Protein AF-A0A520G5L6-F1 (afdb_monomer_lite)

pLDDT: mean 81.95, std 19.28, range [37.88, 97.56]

Sequence (69 aa):
PARVGDATAGLLALQRDGTAASPVPRPITGDVAERSYQRYLKSFEQPIPERFGFSTAGGGGGSQGGAGR

Foldseek 3Di:
DDDPCPVVVVVVVCVVVCPPPDPDDDDQDPVNVVVVVVVVVVVVVDDDDPDDDDPPDPDDDDDDDDDDD

Secondary structure (DSSP, 8-state):
-PPTTHHHHHHHHHHHH-TTS-SS-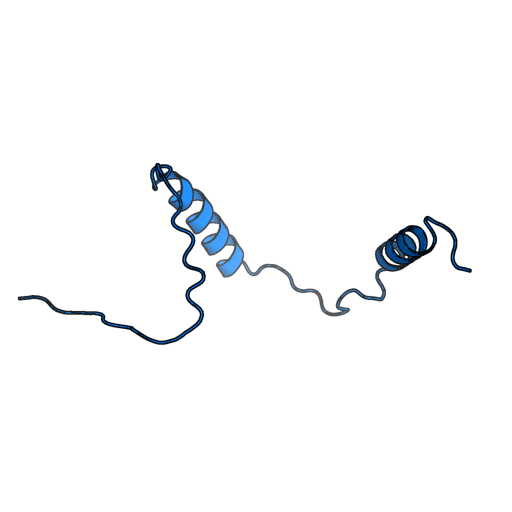-PPPHHHHHHHHHHHHHHTTSPPPS--------S----------

Radius of gyration: 22.39 Å; chains: 1; bounding box: 67×36×41 Å

Structure (mmCIF, N/CA/C/O backbone):
data_AF-A0A520G5L6-F1
#
_entry.id   AF-A0A520G5L6-F1
#
loop_
_atom_site.group_PDB
_atom_site.id
_atom_site.type_symbol
_atom_site.label_atom_id
_atom_site.label_alt_id
_atom_site.label_comp_id
_atom_site.label_asym_id
_atom_site.label_entity_id
_atom_site.label_seq_id
_atom_site.pdbx_PDB_ins_code
_atom_site.Cartn_x
_atom_site.Cartn_y
_atom_site.Cartn_z
_atom_site.occupancy
_atom_site.B_iso_or_equiv
_atom_site.auth_seq_id
_atom_site.auth_comp_id
_atom_site.auth_asym_id
_atom_site.auth_atom_id
_atom_site.pdbx_PDB_model_num
ATOM 1 N N . PRO A 1 1 ? 25.271 -22.639 -11.975 1.00 81.06 1 PRO A N 1
ATOM 2 C CA . PRO A 1 1 ? 24.292 -22.634 -10.857 1.00 81.06 1 PRO A CA 1
ATOM 3 C C . PRO A 1 1 ? 23.934 -21.181 -10.522 1.00 81.06 1 PRO A C 1
ATOM 5 O O . PRO A 1 1 ? 24.833 -20.344 -10.587 1.00 81.06 1 PRO A O 1
ATOM 8 N N . ALA A 1 2 ? 22.668 -20.874 -10.220 1.00 81.12 2 ALA A N 1
ATOM 9 C CA . ALA A 1 2 ? 22.288 -19.537 -9.747 1.00 81.12 2 ALA A CA 1
ATOM 10 C C . ALA A 1 2 ? 22.926 -19.268 -8.373 1.00 81.12 2 ALA A C 1
ATOM 12 O O . ALA A 1 2 ? 23.017 -20.182 -7.548 1.00 81.12 2 ALA A O 1
ATOM 13 N N . ARG A 1 3 ? 23.407 -18.043 -8.142 1.00 94.69 3 ARG A N 1
ATOM 14 C CA . ARG A 1 3 ? 24.018 -17.636 -6.872 1.00 94.69 3 ARG A CA 1
ATOM 15 C C . ARG A 1 3 ? 22.932 -17.202 -5.897 1.00 94.69 3 ARG A C 1
ATOM 17 O O . ARG A 1 3 ? 21.851 -16.751 -6.281 1.00 94.69 3 ARG A O 1
ATOM 24 N N . VAL A 1 4 ? 23.238 -17.308 -4.608 1.00 95.62 4 VAL A N 1
ATOM 25 C CA . VAL A 1 4 ? 22.392 -16.723 -3.564 1.00 95.62 4 VAL A CA 1
ATOM 26 C C . VAL A 1 4 ? 22.273 -15.217 -3.825 1.00 95.62 4 VAL A C 1
ATOM 28 O O . VAL A 1 4 ? 23.284 -14.538 -3.974 1.00 95.62 4 VAL A O 1
ATOM 31 N N . GLY A 1 5 ? 21.039 -14.712 -3.893 1.00 96.25 5 GLY A N 1
ATOM 32 C CA . GLY A 1 5 ? 20.741 -13.293 -4.117 1.00 96.25 5 GLY A CA 1
ATOM 33 C C . GLY A 1 5 ? 20.334 -12.922 -5.546 1.00 96.25 5 GLY A C 1
ATOM 34 O O . GLY A 1 5 ? 19.695 -11.885 -5.713 1.00 96.25 5 GLY A O 1
ATOM 35 N N . ASP A 1 6 ? 20.589 -13.772 -6.548 1.00 97.38 6 ASP A N 1
ATOM 36 C CA . ASP A 1 6 ? 20.238 -13.478 -7.950 1.00 97.38 6 ASP A CA 1
ATOM 37 C C . ASP A 1 6 ? 18.722 -13.259 -8.124 1.00 97.38 6 ASP A C 1
ATOM 39 O O . ASP A 1 6 ? 18.288 -12.319 -8.788 1.00 97.38 6 ASP A O 1
ATOM 43 N N . ALA A 1 7 ? 17.903 -14.080 -7.457 1.00 96.31 7 ALA A N 1
ATOM 44 C CA . ALA A 1 7 ? 16.446 -13.943 -7.478 1.00 96.31 7 ALA A CA 1
ATOM 45 C C . ALA A 1 7 ? 15.975 -12.628 -6.831 1.00 96.31 7 ALA A C 1
ATOM 47 O O . ALA A 1 7 ? 15.131 -11.929 -7.389 1.00 96.31 7 ALA A O 1
ATOM 48 N N . THR A 1 8 ? 16.546 -12.259 -5.681 1.00 96.50 8 THR A N 1
ATOM 49 C CA . THR A 1 8 ? 16.212 -11.010 -4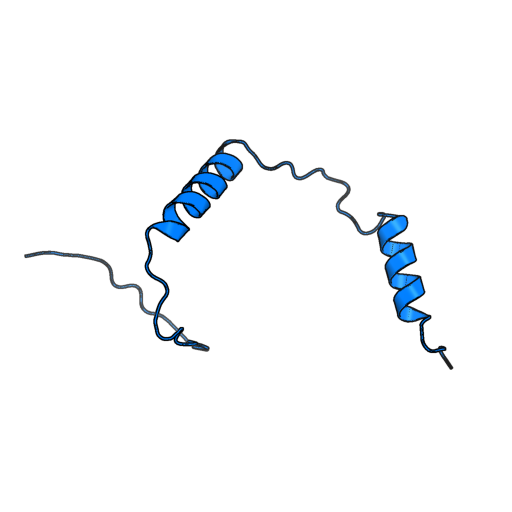.982 1.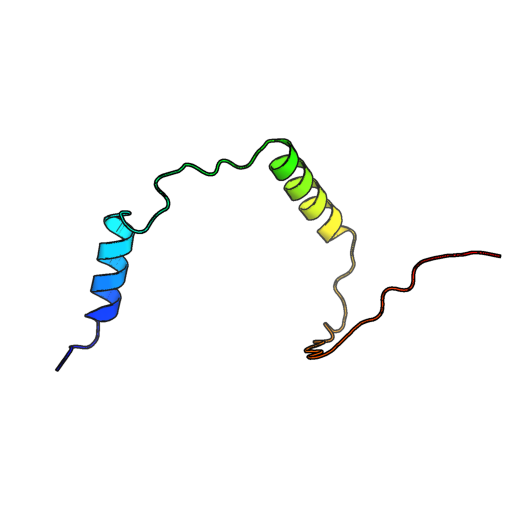00 96.50 8 THR A CA 1
ATOM 50 C C . THR A 1 8 ? 16.595 -9.794 -5.818 1.00 96.50 8 THR A C 1
ATOM 52 O O . THR A 1 8 ? 15.789 -8.879 -5.971 1.00 96.50 8 THR A O 1
ATOM 55 N N . ALA A 1 9 ? 17.798 -9.795 -6.399 1.00 96.62 9 ALA A N 1
ATOM 56 C CA . ALA A 1 9 ? 18.255 -8.728 -7.282 1.00 96.62 9 ALA A CA 1
ATOM 57 C C . ALA A 1 9 ? 17.341 -8.583 -8.510 1.00 96.62 9 ALA A C 1
ATOM 59 O O . ALA A 1 9 ? 16.968 -7.466 -8.865 1.00 96.62 9 ALA A O 1
ATOM 60 N N . GLY A 1 10 ? 16.913 -9.702 -9.103 1.00 95.88 10 GLY A N 1
ATOM 61 C CA . GLY A 1 10 ? 15.952 -9.711 -10.208 1.00 95.88 1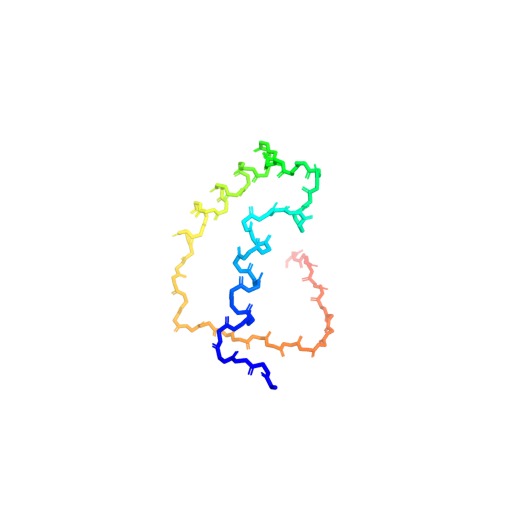0 GLY A CA 1
ATOM 62 C C . GLY A 1 10 ? 14.587 -9.126 -9.831 1.00 95.88 10 GLY A C 1
ATOM 63 O O . GLY A 1 10 ? 14.048 -8.304 -10.570 1.00 95.88 10 GLY A O 1
ATOM 64 N N . LEU A 1 11 ? 14.043 -9.484 -8.664 1.00 95.38 11 LEU A N 1
ATOM 65 C CA . LEU A 1 11 ? 12.767 -8.940 -8.184 1.00 95.38 11 LEU A CA 1
ATOM 66 C C . LEU A 1 11 ? 12.844 -7.433 -7.905 1.00 95.38 11 LEU A C 1
ATOM 68 O O . LEU A 1 11 ? 11.915 -6.704 -8.246 1.00 95.38 11 LEU A O 1
ATOM 72 N N . LEU A 1 12 ? 13.946 -6.954 -7.324 1.00 96.31 12 LEU A N 1
ATOM 73 C CA . LEU A 1 12 ? 14.150 -5.523 -7.080 1.00 96.31 12 LEU A CA 1
ATOM 74 C C . LEU A 1 12 ? 14.312 -4.736 -8.385 1.00 96.31 12 LEU A C 1
ATOM 76 O O . LEU A 1 12 ? 13.753 -3.647 -8.510 1.00 96.31 12 LEU A O 1
ATOM 80 N N . ALA A 1 13 ? 15.027 -5.290 -9.369 1.00 96.62 13 ALA A N 1
ATOM 81 C CA . ALA A 1 13 ? 15.123 -4.692 -10.697 1.00 96.62 13 ALA A CA 1
ATOM 82 C C . ALA A 1 13 ? 13.737 -4.578 -11.354 1.00 96.62 13 ALA A C 1
ATOM 84 O O . ALA A 1 13 ? 13.369 -3.501 -11.815 1.00 96.62 13 ALA A O 1
ATOM 85 N N . LEU A 1 14 ? 12.929 -5.643 -11.293 1.00 95.44 14 LEU A N 1
ATOM 86 C CA . LEU A 1 14 ? 11.561 -5.657 -11.816 1.00 95.44 14 LEU A CA 1
ATOM 87 C C . LEU A 1 14 ? 10.651 -4.623 -11.132 1.00 95.44 14 LEU A C 1
ATOM 89 O O . LEU A 1 14 ? 9.880 -3.938 -11.803 1.00 95.44 14 LEU A O 1
ATOM 93 N N . GLN A 1 15 ? 10.739 -4.494 -9.804 1.00 95.31 15 GLN A N 1
ATOM 94 C CA . GLN A 1 15 ? 9.984 -3.484 -9.055 1.00 95.31 15 GLN A CA 1
ATOM 95 C C . GLN A 1 15 ? 10.385 -2.063 -9.458 1.00 95.31 15 GLN A C 1
ATOM 97 O O . GLN A 1 15 ? 9.512 -1.214 -9.626 1.00 95.31 15 GLN A O 1
ATOM 102 N N . ARG A 1 16 ? 11.689 -1.809 -9.630 1.00 95.69 16 ARG A N 1
ATOM 103 C CA . ARG A 1 16 ? 12.211 -0.496 -10.032 1.00 95.69 16 ARG A CA 1
ATOM 104 C C . ARG A 1 16 ? 11.791 -0.119 -11.448 1.00 95.69 16 ARG A C 1
ATOM 106 O O . ARG A 1 16 ? 11.450 1.035 -11.683 1.00 95.69 16 ARG A O 1
ATOM 113 N N . ASP A 1 17 ? 11.825 -1.076 -12.369 1.00 95.88 17 ASP A N 1
ATOM 114 C CA . ASP A 1 17 ? 11.432 -0.848 -13.758 1.00 95.88 17 ASP A CA 1
ATOM 115 C C . ASP A 1 17 ? 9.924 -0.587 -13.881 1.00 95.88 17 ASP A C 1
ATOM 117 O O . ASP A 1 17 ? 9.491 0.113 -14.793 1.00 95.88 17 ASP A O 1
ATOM 121 N N . GLY A 1 18 ? 9.108 -1.139 -12.974 1.00 91.69 18 GLY A N 1
ATOM 122 C CA . GLY A 1 18 ? 7.668 -0.871 -12.904 1.00 91.69 18 GLY A CA 1
ATOM 123 C C . GLY A 1 18 ? 6.862 -1.401 -14.096 1.00 91.69 18 GLY A C 1
ATOM 124 O O . GLY A 1 18 ? 5.647 -1.232 -14.137 1.00 91.69 18 GLY A O 1
ATOM 125 N N . THR A 1 19 ? 7.500 -2.086 -15.046 1.00 91.44 19 THR A N 1
ATOM 126 C CA . THR A 1 19 ? 6.882 -2.609 -16.276 1.00 91.44 19 THR A CA 1
ATOM 127 C C . THR A 1 19 ? 5.875 -3.729 -16.019 1.00 91.44 19 THR A C 1
ATOM 129 O O . THR A 1 19 ? 4.989 -3.958 -16.836 1.00 91.44 19 THR A O 1
ATOM 132 N N . ALA A 1 20 ? 5.978 -4.403 -14.870 1.00 91.94 20 ALA A N 1
ATOM 133 C CA . ALA A 1 20 ? 4.997 -5.386 -14.414 1.00 91.94 20 ALA A CA 1
ATOM 134 C C . ALA A 1 20 ? 3.755 -4.756 -13.752 1.00 91.94 20 ALA A C 1
ATOM 136 O O . ALA A 1 20 ? 2.794 -5.470 -13.459 1.00 91.94 20 ALA A O 1
ATOM 137 N N . ALA A 1 21 ? 3.757 -3.446 -13.482 1.00 90.56 21 ALA A N 1
ATOM 138 C CA . ALA A 1 21 ? 2.588 -2.765 -12.942 1.00 90.56 21 ALA A CA 1
ATOM 139 C C . ALA A 1 21 ? 1.501 -2.593 -14.016 1.00 90.56 21 ALA A C 1
ATOM 141 O O . ALA A 1 21 ? 1.773 -2.531 -15.214 1.00 90.56 21 ALA A O 1
ATOM 142 N N . SER A 1 22 ? 0.243 -2.483 -13.581 1.00 91.06 22 SER A N 1
ATOM 143 C CA . SER A 1 22 ? -0.867 -2.155 -14.482 1.00 91.06 22 SER A CA 1
ATOM 144 C C . SER A 1 22 ? -0.618 -0.792 -15.145 1.00 91.06 22 SER A C 1
ATOM 146 O O . SER A 1 22 ? -0.449 0.188 -14.419 1.00 91.06 22 SER A O 1
ATOM 148 N N . PRO A 1 23 ? -0.685 -0.682 -16.485 1.00 90.75 23 PRO A N 1
ATOM 149 C CA . PRO A 1 23 ? -0.570 0.606 -17.170 1.00 90.75 23 PRO A CA 1
ATOM 150 C C . PRO A 1 23 ? -1.799 1.495 -16.937 1.00 90.75 23 PRO A C 1
ATOM 152 O O . PRO A 1 23 ? -1.747 2.700 -17.157 1.00 90.75 23 PRO A O 1
ATOM 155 N N . VAL A 1 24 ? -2.917 0.906 -16.501 1.00 93.62 24 VAL A N 1
ATOM 156 C CA . VAL A 1 24 ? -4.149 1.627 -16.174 1.00 93.62 24 VAL A CA 1
ATOM 157 C C . VAL A 1 24 ? -4.093 2.079 -14.712 1.00 93.62 24 VAL A C 1
ATOM 159 O O . VAL A 1 24 ? -4.045 1.207 -13.831 1.00 93.62 24 VAL A O 1
ATOM 162 N N . PRO A 1 25 ? -4.148 3.397 -14.429 1.00 89.75 25 PRO A N 1
ATOM 163 C CA . PRO A 1 25 ? -4.276 3.906 -13.070 1.00 89.75 25 PRO A CA 1
ATOM 164 C C . PRO A 1 25 ? -5.574 3.411 -12.430 1.00 89.75 25 PRO A C 1
ATOM 166 O O . PRO A 1 25 ? -6.648 3.496 -13.026 1.00 89.75 25 PRO A O 1
ATOM 169 N N . ARG A 1 26 ? -5.487 2.914 -11.195 1.00 89.19 26 ARG A N 1
ATOM 170 C CA . ARG A 1 26 ? -6.651 2.519 -10.387 1.00 89.19 26 ARG A CA 1
ATOM 171 C C . ARG A 1 26 ? -6.747 3.420 -9.158 1.00 89.19 26 ARG A C 1
ATOM 173 O O . ARG A 1 26 ? -6.342 2.999 -8.075 1.00 89.19 26 ARG A O 1
ATOM 180 N N . PRO A 1 27 ? -7.208 4.674 -9.316 1.00 91.38 27 PRO A N 1
ATOM 181 C CA . PRO A 1 27 ? -7.408 5.551 -8.175 1.00 91.38 27 PRO A CA 1
ATOM 182 C C . PRO A 1 27 ? -8.509 4.990 -7.272 1.00 91.38 27 PRO A C 1
ATOM 184 O O . PRO A 1 27 ? -9.468 4.374 -7.742 1.00 91.38 27 PRO A O 1
ATOM 187 N N . ILE A 1 28 ? -8.379 5.227 -5.969 1.00 92.12 28 ILE A N 1
ATOM 188 C CA . ILE A 1 28 ? -9.463 4.960 -5.027 1.00 92.12 28 ILE A CA 1
ATOM 189 C C . ILE A 1 28 ? -10.534 6.026 -5.258 1.00 92.12 28 ILE A C 1
ATOM 191 O O . ILE A 1 28 ? -10.264 7.221 -5.150 1.00 92.12 28 ILE A O 1
ATOM 195 N N . THR A 1 29 ? -11.743 5.593 -5.599 1.00 94.75 29 THR A N 1
ATOM 196 C CA . THR A 1 29 ? -12.889 6.487 -5.772 1.00 94.75 29 THR A CA 1
ATOM 197 C C . THR A 1 29 ? -13.350 7.037 -4.419 1.00 94.75 29 THR A C 1
ATOM 199 O O . THR A 1 29 ? -13.145 6.405 -3.380 1.00 94.75 29 THR A O 1
ATOM 202 N N . GLY A 1 30 ? -13.977 8.218 -4.408 1.00 93.81 30 GLY A N 1
ATOM 203 C CA . GLY A 1 30 ? -14.387 8.887 -3.165 1.00 93.81 30 GLY A CA 1
ATOM 204 C C . GLY A 1 30 ? -15.307 8.034 -2.283 1.00 93.81 30 GLY A C 1
ATOM 205 O O . GLY A 1 30 ? -15.112 7.967 -1.075 1.00 93.81 30 GLY A O 1
ATOM 206 N N . ASP A 1 31 ? -16.230 7.289 -2.890 1.00 95.31 31 ASP A N 1
ATOM 207 C CA . ASP A 1 31 ? -17.138 6.364 -2.204 1.00 95.31 31 ASP A CA 1
ATOM 208 C C . ASP A 1 31 ? -16.415 5.147 -1.592 1.00 95.31 31 ASP A C 1
ATOM 210 O O . ASP A 1 31 ? -16.824 4.619 -0.555 1.00 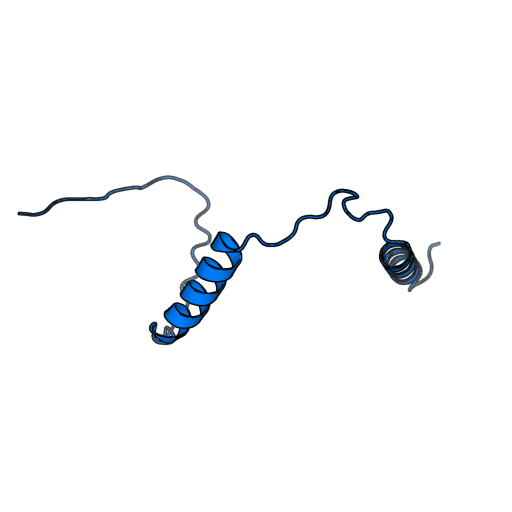95.31 31 ASP A O 1
ATOM 214 N N . VAL A 1 32 ? -15.332 4.670 -2.214 1.00 96.25 32 VAL A N 1
ATOM 215 C CA . VAL A 1 32 ? -14.493 3.597 -1.658 1.00 96.25 32 VAL A CA 1
ATOM 216 C C . VAL A 1 32 ? -13.618 4.143 -0.534 1.00 96.25 32 VAL A C 1
ATOM 218 O O . VAL A 1 32 ? -13.459 3.471 0.489 1.00 96.25 32 VAL A O 1
ATOM 221 N N . ALA A 1 33 ? -13.086 5.357 -0.686 1.00 95.56 33 ALA A N 1
ATOM 222 C CA . ALA A 1 33 ? -12.317 6.033 0.353 1.00 95.56 33 ALA A CA 1
ATOM 223 C C . ALA A 1 33 ? -13.171 6.266 1.610 1.00 95.56 33 ALA A C 1
ATOM 225 O O . ALA A 1 33 ? -12.765 5.881 2.707 1.00 95.56 33 ALA A O 1
ATOM 226 N N . GLU A 1 34 ? -14.386 6.794 1.443 1.00 97.56 34 GLU A N 1
ATOM 227 C CA . GLU A 1 34 ? -15.333 7.019 2.536 1.00 97.56 34 GLU A CA 1
ATOM 228 C C . GLU A 1 34 ? -15.685 5.711 3.248 1.00 97.56 34 GLU A C 1
ATOM 230 O O . GLU A 1 34 ? -15.526 5.603 4.463 1.00 97.56 34 GLU A O 1
ATOM 235 N N . ARG A 1 35 ? -16.082 4.670 2.506 1.00 96.94 35 ARG A N 1
ATOM 236 C CA . ARG A 1 35 ? -16.404 3.363 3.102 1.00 96.94 35 ARG A CA 1
ATOM 237 C C . ARG A 1 35 ? -15.212 2.734 3.821 1.00 96.94 35 ARG A C 1
ATOM 239 O O . ARG A 1 35 ? -15.394 2.092 4.856 1.00 96.94 35 ARG A O 1
ATOM 246 N N . SER A 1 36 ? -13.998 2.924 3.304 1.00 95.38 36 SER A N 1
ATOM 247 C CA . SER A 1 36 ? -12.772 2.449 3.954 1.00 95.38 36 SER A CA 1
ATOM 248 C C . SER A 1 36 ? -12.539 3.153 5.289 1.00 95.38 36 SER A C 1
ATOM 250 O O . SER A 1 36 ? -12.222 2.488 6.276 1.00 95.38 36 SER A O 1
ATOM 252 N N . TYR A 1 37 ? -12.761 4.469 5.336 1.00 96.19 37 TYR A N 1
ATOM 253 C CA . TYR A 1 37 ? -12.662 5.259 6.559 1.00 96.19 37 TYR A CA 1
ATOM 254 C C . TYR A 1 37 ? -13.747 4.888 7.578 1.00 96.19 37 TYR A C 1
ATOM 256 O O . TYR A 1 37 ? -13.437 4.629 8.737 1.00 96.19 37 TYR A O 1
ATOM 264 N N . GLN A 1 38 ? -15.000 4.740 7.142 1.00 97.25 38 GLN A N 1
ATOM 265 C CA . GLN A 1 38 ? -16.091 4.298 8.016 1.00 97.25 38 GLN A CA 1
ATOM 266 C C . GLN A 1 38 ? -15.828 2.910 8.611 1.00 97.25 38 GLN A C 1
ATOM 268 O O . GLN A 1 38 ? -16.035 2.687 9.802 1.00 97.25 3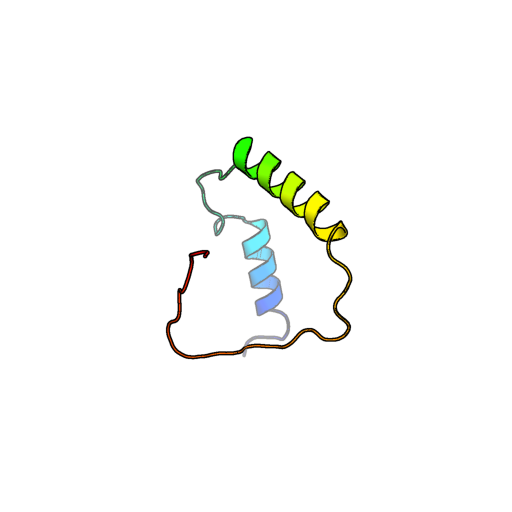8 GLN A O 1
ATOM 273 N N . ARG A 1 39 ? -15.304 1.969 7.813 1.00 95.88 39 ARG A N 1
ATOM 274 C CA . ARG A 1 39 ? -14.906 0.644 8.314 1.00 95.88 39 ARG A CA 1
ATOM 275 C C . ARG A 1 39 ? -13.783 0.737 9.347 1.00 95.88 39 ARG A C 1
ATOM 277 O O . ARG A 1 39 ? -13.807 -0.015 10.317 1.00 95.88 39 ARG A O 1
ATOM 284 N N . TYR A 1 40 ? -12.812 1.626 9.135 1.00 94.38 40 TYR A N 1
ATOM 285 C CA . TYR A 1 40 ? -11.744 1.875 10.102 1.00 94.38 40 TYR A CA 1
ATOM 286 C C . TYR A 1 40 ? -12.314 2.375 11.431 1.00 94.38 40 TYR A C 1
ATOM 288 O O . TYR A 1 40 ? -12.027 1.776 12.462 1.00 94.38 40 TYR A O 1
ATOM 296 N N . LEU A 1 41 ? -13.190 3.382 11.413 1.00 96.44 41 LEU A N 1
ATOM 297 C CA . LEU A 1 41 ? -13.844 3.876 12.629 1.00 96.44 41 LEU A CA 1
ATOM 298 C C . LEU A 1 41 ? -14.624 2.766 13.347 1.00 96.44 41 LEU A C 1
ATOM 300 O O . LEU A 1 41 ? -14.396 2.513 14.529 1.00 96.44 41 LEU A O 1
ATOM 304 N N . LYS A 1 42 ? -15.446 2.018 12.604 1.00 94.88 42 LYS A N 1
ATOM 305 C CA . LYS A 1 42 ? -16.241 0.905 13.139 1.00 94.88 42 LYS A CA 1
ATOM 306 C C . LYS A 1 42 ? -15.394 -0.218 13.745 1.00 94.88 42 LYS A C 1
ATOM 308 O O . LYS A 1 42 ? -15.868 -0.944 14.615 1.00 94.88 42 LYS A O 1
ATOM 313 N N . SER A 1 43 ? -14.147 -0.390 13.300 1.00 90.50 43 SER A N 1
ATOM 314 C CA . SER A 1 43 ? -13.274 -1.450 13.820 1.00 90.50 43 SER A CA 1
ATOM 315 C C . SER A 1 43 ? -12.934 -1.278 15.304 1.00 90.50 43 SER A C 1
ATOM 317 O O . SER A 1 43 ? -12.724 -2.276 15.987 1.00 90.50 43 SER A O 1
ATOM 319 N N . PHE A 1 44 ? -12.963 -0.044 15.819 1.00 92.31 44 PHE A N 1
ATOM 320 C CA . PHE A 1 44 ? -12.720 0.252 17.235 1.00 92.31 44 PHE A CA 1
ATOM 321 C C . PHE A 1 44 ? -13.963 0.099 18.114 1.00 92.31 44 PHE A C 1
ATOM 323 O O . PHE A 1 44 ? -13.850 0.065 19.335 1.00 92.31 44 PHE A O 1
ATOM 330 N N . GLU A 1 45 ? -15.147 -0.003 17.512 1.00 94.75 45 GLU A N 1
ATOM 331 C CA . GLU A 1 45 ? -16.401 -0.234 18.238 1.00 94.75 45 GLU A CA 1
ATOM 332 C C . GLU A 1 45 ? -16.557 -1.700 18.660 1.00 94.75 45 GLU A C 1
ATOM 334 O O . GLU A 1 45 ? -17.445 -2.033 19.442 1.00 94.75 45 GLU A O 1
ATOM 339 N N . GLN A 1 46 ? -15.721 -2.592 18.120 1.00 86.12 46 GLN A N 1
ATOM 340 C CA . GLN A 1 46 ? -15.749 -4.011 18.438 1.00 86.12 46 GLN A CA 1
ATOM 341 C C . GLN A 1 46 ? -14.682 -4.320 19.496 1.00 86.12 46 GLN A C 1
ATOM 343 O O . GLN A 1 46 ? -13.513 -3.981 19.294 1.00 86.12 46 GLN A O 1
ATOM 348 N N . PRO A 1 47 ? -15.039 -4.972 20.617 1.00 87.12 47 PRO A N 1
ATOM 349 C CA . PRO A 1 47 ? -14.049 -5.398 21.594 1.00 87.12 47 PRO A CA 1
ATOM 350 C C . PRO A 1 47 ? -13.098 -6.419 20.966 1.00 87.12 47 PRO A C 1
ATOM 352 O O . PRO A 1 47 ? -13.493 -7.210 20.105 1.00 87.12 47 PRO A O 1
ATOM 355 N N . ILE A 1 48 ? -11.846 -6.428 21.427 1.00 82.44 48 ILE A N 1
ATOM 356 C CA . ILE A 1 48 ? -10.882 -7.456 21.032 1.00 82.44 48 ILE A CA 1
ATOM 357 C C . ILE A 1 48 ? -11.420 -8.810 21.516 1.00 82.44 48 ILE A C 1
ATOM 359 O O . ILE A 1 48 ? -11.639 -8.974 22.719 1.00 82.44 48 ILE A O 1
ATOM 363 N N . PRO A 1 49 ? -11.636 -9.787 20.621 1.00 83.56 49 PRO A N 1
ATOM 364 C CA . PRO A 1 49 ? -12.052 -11.117 21.035 1.00 83.56 49 PRO A CA 1
ATOM 365 C C . PRO A 1 49 ? -10.973 -11.782 21.894 1.00 83.56 49 PRO A C 1
ATOM 367 O O . PRO A 1 49 ? -9.795 -11.751 21.545 1.00 83.56 49 PRO A O 1
ATOM 370 N N . GLU A 1 50 ? -11.375 -12.471 22.963 1.00 80.88 50 GLU A N 1
ATOM 371 C CA . GLU A 1 50 ? -10.457 -13.281 23.784 1.00 80.88 50 GLU A CA 1
ATOM 372 C C . GLU A 1 50 ? -9.807 -14.421 22.982 1.00 80.88 50 GLU A C 1
ATOM 374 O O . GLU A 1 50 ? -8.704 -14.869 23.285 1.00 80.88 50 GLU A O 1
ATOM 379 N N . ARG A 1 51 ? -10.498 -14.897 21.939 1.00 81.75 51 ARG A N 1
ATOM 380 C CA . ARG A 1 51 ? -10.004 -15.895 20.989 1.00 81.75 51 ARG A CA 1
ATOM 381 C C . ARG A 1 51 ? -10.525 -15.589 19.589 1.00 81.75 51 ARG A C 1
ATOM 383 O O . ARG A 1 51 ? -11.727 -15.411 19.397 1.00 81.75 51 ARG A O 1
ATOM 390 N N . PHE A 1 52 ? -9.637 -15.592 18.601 1.00 78.69 52 PHE A N 1
ATOM 391 C CA . PHE A 1 52 ? -10.033 -15.644 17.197 1.00 78.69 52 PHE A CA 1
ATOM 392 C C . PHE A 1 52 ? -10.195 -17.113 16.804 1.00 78.69 52 PHE A C 1
ATOM 394 O O . PHE A 1 52 ? -9.216 -17.849 16.702 1.00 78.69 52 PHE A O 1
ATOM 401 N N . GLY A 1 53 ? -11.438 -17.563 16.628 1.00 72.44 53 GLY A N 1
ATOM 402 C CA . GLY A 1 53 ? -11.697 -18.881 16.054 1.00 72.44 53 GLY A CA 1
ATOM 403 C C . GLY A 1 53 ? -11.246 -18.886 14.596 1.00 72.44 53 GLY A C 1
ATOM 404 O O . GLY A 1 53 ? -11.766 -18.110 13.797 1.00 72.44 53 GLY A O 1
ATOM 405 N N . PHE A 1 54 ? -10.276 -19.727 14.237 1.00 61.62 54 PHE A N 1
ATOM 406 C CA . PHE A 1 54 ? -9.970 -19.952 12.830 1.00 61.62 54 PHE A CA 1
ATOM 407 C C . PHE A 1 54 ? -11.008 -20.939 12.278 1.00 61.62 54 PHE A C 1
ATOM 409 O O . PHE A 1 54 ? -11.066 -22.097 12.681 1.00 61.62 54 PHE A O 1
ATOM 416 N N . SER A 1 55 ? -11.859 -20.477 11.368 1.00 56.81 55 SER A N 1
ATOM 417 C CA . SER A 1 55 ? -12.707 -21.361 10.570 1.00 56.81 55 SER A CA 1
ATOM 418 C C . SER A 1 55 ? -12.047 -21.533 9.209 1.00 56.81 55 SER A C 1
ATOM 420 O O . SER A 1 55 ? -12.380 -20.822 8.266 1.00 56.81 55 SER A O 1
ATOM 422 N N . THR A 1 56 ? -11.118 -22.481 9.063 1.00 57.41 56 THR A N 1
ATOM 423 C CA . THR A 1 56 ? -10.813 -23.020 7.726 1.00 57.41 56 THR A CA 1
ATOM 424 C C . THR A 1 56 ? -11.905 -24.024 7.364 1.00 57.41 56 THR A C 1
ATOM 426 O O . THR A 1 56 ? -11.666 -25.227 7.301 1.00 57.41 56 THR A O 1
ATOM 429 N N . ALA A 1 57 ? -13.136 -23.541 7.184 1.00 49.12 57 ALA A N 1
ATOM 430 C CA . ALA A 1 57 ? -14.206 -24.346 6.617 1.00 49.12 57 ALA A CA 1
ATOM 431 C C . ALA A 1 57 ? -14.019 -24.367 5.097 1.00 49.12 57 ALA A C 1
ATOM 433 O O . ALA A 1 57 ? -14.571 -23.551 4.359 1.00 49.12 57 ALA A O 1
ATOM 434 N N . GLY A 1 58 ? -13.203 -25.309 4.627 1.00 52.53 58 GLY A N 1
ATOM 435 C CA . GLY A 1 58 ? -13.448 -25.882 3.316 1.00 52.53 58 GLY A CA 1
ATOM 436 C C . GLY A 1 58 ? -14.840 -26.511 3.339 1.00 52.53 58 GLY A C 1
ATOM 437 O O . GLY A 1 58 ? -15.066 -27.457 4.084 1.00 52.53 58 GLY A O 1
ATOM 438 N N . GLY A 1 59 ? -15.758 -25.971 2.537 1.00 48.41 59 GLY A N 1
ATOM 439 C CA . GLY A 1 59 ? -17.034 -26.612 2.222 1.00 48.41 59 GLY A CA 1
ATOM 440 C C . GLY A 1 59 ? -18.280 -25.910 2.763 1.00 48.41 59 GLY A C 1
ATOM 441 O O . GLY A 1 59 ? -18.667 -26.109 3.903 1.00 48.41 59 GLY A O 1
ATOM 442 N N . GLY A 1 60 ? -18.955 -25.183 1.868 1.00 46.91 60 GLY A N 1
ATOM 443 C CA . GLY A 1 60 ? -20.407 -25.291 1.696 1.00 46.91 60 GLY A CA 1
ATOM 444 C C . GLY A 1 60 ? -21.328 -24.602 2.708 1.00 46.91 60 GLY A C 1
ATOM 445 O O . GLY A 1 60 ? -21.651 -25.164 3.740 1.00 46.91 60 GLY A O 1
ATOM 446 N N . GLY A 1 61 ? -21.887 -23.466 2.278 1.00 49.00 61 GLY A N 1
ATOM 447 C CA . GLY A 1 61 ? -23.341 -23.252 2.243 1.00 49.00 61 GLY A CA 1
ATOM 448 C C . GLY A 1 61 ? -24.090 -23.056 3.564 1.00 49.00 61 GLY A C 1
ATOM 449 O O . GLY A 1 61 ? -24.312 -23.994 4.317 1.00 49.00 61 GLY A O 1
ATOM 450 N N . GLY A 1 62 ? -24.636 -21.852 3.757 1.00 39.12 62 GLY A N 1
ATOM 451 C CA . GLY A 1 62 ? -25.667 -21.632 4.770 1.00 39.12 62 GLY A CA 1
ATOM 452 C C . GLY A 1 62 ? -26.023 -20.171 5.007 1.00 39.12 62 GLY A C 1
ATOM 453 O O . GLY A 1 62 ? -25.819 -19.664 6.103 1.00 39.12 62 GLY A O 1
ATOM 454 N N . SER A 1 63 ? -26.564 -19.487 3.995 1.00 57.75 63 SER A N 1
ATOM 455 C CA . SER A 1 63 ? -27.363 -18.281 4.235 1.00 57.75 63 SER A CA 1
ATOM 456 C C . SER A 1 63 ? -28.637 -18.680 4.971 1.00 57.75 63 SER A C 1
ATOM 458 O O . SER A 1 63 ? -29.442 -19.431 4.422 1.00 57.75 63 SER A O 1
ATOM 460 N N . GLN A 1 64 ? -28.879 -18.125 6.155 1.00 46.44 64 GLN A N 1
ATOM 461 C CA . GLN A 1 64 ? -30.240 -18.031 6.667 1.00 46.44 64 GLN A CA 1
ATOM 462 C C . GLN A 1 64 ? -30.426 -16.697 7.381 1.00 46.44 64 GLN A C 1
ATOM 464 O O . GLN A 1 64 ? -30.029 -16.497 8.525 1.00 46.44 64 GLN A O 1
ATOM 469 N N . GLY A 1 65 ? -30.983 -15.753 6.627 1.00 45.59 65 GLY A N 1
ATOM 470 C CA . GLY A 1 65 ? -31.582 -14.550 7.168 1.00 45.59 65 GLY A CA 1
ATOM 471 C C . GLY A 1 65 ? -33.045 -14.795 7.533 1.00 45.59 65 GLY A C 1
ATOM 472 O O . GLY A 1 65 ? -33.753 -15.484 6.805 1.00 45.59 65 GLY A O 1
ATOM 473 N N . GLY A 1 66 ? -33.487 -14.130 8.601 1.00 39.91 66 GLY A N 1
ATOM 474 C CA . GLY A 1 66 ? -34.782 -13.450 8.625 1.00 39.91 66 GLY A CA 1
ATOM 475 C C . GLY A 1 66 ? -35.936 -14.074 9.421 1.00 39.91 66 GLY A C 1
ATOM 476 O O . GLY A 1 66 ? -36.244 -15.249 9.278 1.00 39.91 66 GLY A O 1
ATOM 477 N N . ALA A 1 67 ? -36.631 -13.158 10.115 1.00 37.88 67 ALA A N 1
ATOM 478 C CA . ALA A 1 67 ? -37.961 -13.211 10.744 1.00 37.88 67 ALA A CA 1
ATOM 479 C C . ALA A 1 67 ? -38.060 -14.019 12.058 1.00 37.88 67 ALA A C 1
ATOM 481 O O . ALA A 1 67 ? -37.776 -15.202 12.094 1.00 37.88 67 ALA A O 1
ATOM 482 N N . GLY A 1 68 ? -38.440 -13.456 13.208 1.00 44.69 68 GLY A N 1
ATOM 483 C CA . GLY A 1 68 ? -39.341 -12.330 13.437 1.00 44.69 68 GLY A CA 1
ATOM 484 C C . GLY A 1 68 ? -40.781 -12.819 13.568 1.00 44.69 68 GLY A C 1
ATOM 485 O O . GLY A 1 68 ? -41.525 -12.695 12.601 1.00 44.69 68 GLY A O 1
ATOM 486 N N . ARG A 1 69 ? -41.138 -13.358 14.742 1.00 44.41 69 ARG A N 1
ATOM 487 C CA . ARG A 1 69 ? -42.383 -13.167 15.511 1.00 44.41 69 ARG A CA 1
ATOM 488 C C . ARG A 1 69 ? -42.170 -13.682 16.929 1.00 44.41 69 ARG A C 1
ATOM 490 O O . ARG A 1 69 ? -41.437 -14.683 17.066 1.00 44.41 69 ARG A O 1
#